Protein AF-A0A3B9U733-F1 (afdb_monomer_lite)

Foldseek 3Di:
DDDDDPDDDPDDPPVVVVVPPPPPDDPPDPDDDDDDDDDDDDDDDDPPPPDPVVVVVVLVVVLCVPQPPDDDPRNLLSVLVSLLVVLVVLLVVLVVCCVPPPDVVSVVVSVVSNVVSVVVNVVSVVCCVVPPD

Secondary structure (DSSP, 8-state):
-PPP------SSSSTTGGGTTS--S-S------------------------HHHHHHHHHHHHHTTTTT--HHHHHHHHHHHHHHHHHHHHHHHHHHHHH--SHHHHHHHHHHHHHHHHHHHHHHHHHHHH--

Sequence (133 aa):
MENSNKHIWFGLGGVVLGILLSLVITQSGLGFMKDGGKQTAQRTETKKQIDPNDHMHSAMQGMMMGLDNLTGAEFDKAFIDQMIIHHDGAIDMAEAALENAERQEIKDLAREIISAQTREIEQMKAWKMEWYK

Structure (mmCIF, N/CA/C/O backbone):
data_AF-A0A3B9U733-F1
#
_entry.id   AF-A0A3B9U733-F1
#
loop_
_atom_site.group_PDB
_atom_site.id
_atom_site.type_symbol
_atom_site.label_atom_id
_atom_site.label_alt_id
_atom_site.label_comp_id
_atom_site.label_asym_id
_atom_site.label_entity_id
_atom_site.label_seq_id
_atom_site.pdbx_PDB_ins_code
_atom_site.Cartn_x
_atom_site.Cartn_y
_atom_site.Cartn_z
_atom_site.occupancy
_atom_site.B_iso_or_equiv
_atom_site.auth_seq_id
_atom_site.auth_comp_id
_atom_site.auth_asym_id
_atom_site.auth_atom_id
_atom_site.pdbx_PDB_model_num
ATOM 1 N N . MET A 1 1 ? -33.338 -26.211 -18.061 1.00 36.59 1 MET A N 1
ATOM 2 C CA . MET A 1 1 ? -31.911 -26.552 -18.226 1.00 36.59 1 MET A CA 1
ATOM 3 C C . MET A 1 1 ? -31.196 -25.247 -18.513 1.00 36.59 1 MET A C 1
ATOM 5 O O . MET A 1 1 ? -31.294 -24.738 -19.619 1.00 36.59 1 MET A O 1
ATOM 9 N N . GLU A 1 2 ? -30.650 -24.632 -17.469 1.00 36.16 2 GLU A N 1
ATOM 10 C CA . GLU A 1 2 ? -30.006 -23.318 -17.517 1.00 36.16 2 GLU A CA 1
ATOM 11 C C . GLU A 1 2 ? -28.539 -23.516 -17.902 1.00 36.16 2 GLU A C 1
ATOM 13 O O . GLU A 1 2 ? -27.818 -24.263 -17.239 1.00 36.16 2 GLU A O 1
ATOM 18 N N . ASN A 1 3 ? -28.131 -22.942 -19.035 1.00 36.75 3 ASN A N 1
ATOM 19 C CA . ASN A 1 3 ? -26.800 -23.150 -19.586 1.00 36.75 3 ASN A CA 1
ATOM 20 C C . ASN A 1 3 ? -25.855 -22.053 -19.088 1.00 36.75 3 ASN A C 1
ATOM 22 O O . ASN A 1 3 ? -26.105 -20.862 -19.267 1.00 36.75 3 ASN A O 1
ATOM 26 N N . SER A 1 4 ? -24.776 -22.494 -18.447 1.00 55.69 4 SER A N 1
ATOM 27 C CA . SER A 1 4 ? -23.708 -21.664 -17.906 1.00 55.69 4 SER A CA 1
ATOM 28 C C . SER A 1 4 ? -22.905 -21.014 -19.025 1.00 55.69 4 SER A C 1
ATOM 30 O O . SER A 1 4 ? -22.207 -21.707 -19.751 1.00 55.69 4 SER A O 1
ATOM 32 N N . ASN A 1 5 ? -22.909 -19.684 -19.073 1.00 44.84 5 ASN A N 1
ATOM 33 C CA . ASN A 1 5 ? -21.850 -18.902 -19.706 1.00 44.84 5 ASN A CA 1
ATOM 34 C C . ASN A 1 5 ? -21.261 -17.956 -18.659 1.00 44.84 5 ASN A C 1
ATOM 36 O O . ASN A 1 5 ? -21.569 -16.770 -18.588 1.00 44.84 5 ASN A O 1
ATOM 40 N N . LYS A 1 6 ? -20.423 -18.539 -17.800 1.00 58.34 6 LYS A N 1
ATOM 41 C CA . LYS A 1 6 ? -19.560 -17.829 -16.861 1.00 58.34 6 LYS A CA 1
ATOM 42 C C . LYS A 1 6 ? -18.272 -17.459 -17.579 1.00 58.34 6 LYS A C 1
ATOM 44 O O . LYS A 1 6 ? -17.304 -18.189 -17.438 1.00 58.34 6 LYS A O 1
ATOM 49 N N . HIS A 1 7 ? -18.235 -16.362 -18.328 1.00 43.59 7 HIS A N 1
ATOM 50 C CA . HIS A 1 7 ? -16.958 -15.852 -18.821 1.00 43.59 7 HIS A CA 1
ATOM 51 C C . HIS A 1 7 ? -16.927 -14.321 -18.920 1.00 43.59 7 HIS A C 1
ATOM 53 O O . HIS A 1 7 ? -17.585 -13.717 -19.755 1.00 43.59 7 HIS A O 1
ATOM 59 N N . ILE A 1 8 ? -16.049 -13.767 -18.075 1.00 46.16 8 ILE A N 1
ATOM 60 C CA . ILE A 1 8 ? -15.097 -12.703 -18.408 1.00 46.16 8 ILE A CA 1
ATOM 61 C C . ILE A 1 8 ? -15.690 -11.294 -18.522 1.00 46.16 8 ILE A C 1
ATOM 63 O O . ILE A 1 8 ? -15.988 -10.809 -19.604 1.00 46.16 8 ILE A O 1
ATOM 67 N N . TRP A 1 9 ? -15.699 -10.597 -17.383 1.00 36.81 9 TRP A N 1
ATOM 68 C CA . TRP A 1 9 ? -15.394 -9.163 -17.318 1.00 36.81 9 TRP A CA 1
ATOM 69 C C . TRP A 1 9 ? -14.368 -8.926 -16.197 1.00 36.81 9 TRP A C 1
ATOM 71 O O . TRP A 1 9 ? -14.647 -8.310 -15.174 1.00 36.81 9 TRP A O 1
ATOM 81 N N . PHE A 1 10 ? -13.167 -9.485 -16.379 1.00 50.69 10 PHE A N 1
ATOM 82 C CA . PHE A 1 10 ? -11.954 -8.993 -15.724 1.00 50.69 10 PHE A CA 1
ATOM 83 C C . PHE A 1 10 ? -11.430 -7.840 -16.578 1.00 50.69 10 PHE A C 1
ATOM 85 O O . PHE A 1 10 ? -10.920 -8.066 -17.671 1.00 50.69 10 PHE A O 1
ATOM 92 N N . GLY A 1 11 ? -11.591 -6.608 -16.112 1.00 38.09 11 GLY A N 1
ATOM 93 C CA . GLY A 1 11 ? -11.035 -5.444 -16.792 1.00 38.09 11 GLY A CA 1
ATOM 94 C C . GLY A 1 11 ? -11.784 -4.174 -16.427 1.00 38.09 11 GLY A C 1
ATOM 95 O O . GLY A 1 11 ? -12.958 -4.030 -16.748 1.00 38.09 11 GLY A O 1
ATOM 96 N N . LEU A 1 12 ? -11.084 -3.253 -15.767 1.00 42.16 12 LEU A N 1
ATOM 97 C CA . LEU A 1 12 ? -11.438 -1.837 -15.582 1.00 42.16 12 LEU A CA 1
ATOM 98 C C . LEU A 1 12 ? -12.554 -1.473 -14.585 1.00 42.16 12 LEU A C 1
ATOM 100 O O . LEU A 1 12 ? -12.531 -0.357 -14.079 1.00 42.16 12 LEU A O 1
ATOM 104 N N . GLY A 1 13 ? -13.462 -2.378 -14.208 1.00 33.94 13 GLY A N 1
ATOM 105 C CA . GLY A 1 13 ? -14.542 -2.052 -13.255 1.00 33.94 13 GLY A CA 1
ATOM 106 C C . GLY A 1 13 ? -14.103 -1.810 -11.798 1.00 33.94 13 GLY A C 1
ATOM 107 O O . GLY A 1 13 ? -14.780 -1.093 -11.069 1.00 33.94 13 GLY A O 1
ATOM 108 N N . GLY A 1 14 ? -12.970 -2.379 -11.369 1.00 37.72 14 GLY A N 1
ATOM 109 C CA . GLY A 1 14 ? -12.474 -2.263 -9.986 1.00 37.72 14 GLY A CA 1
ATOM 110 C C . GLY A 1 14 ? -11.585 -1.044 -9.716 1.00 37.72 14 GLY A C 1
ATOM 111 O O . GLY A 1 14 ? -11.489 -0.601 -8.579 1.00 37.72 14 GLY A O 1
ATOM 112 N N . VAL A 1 15 ? -10.984 -0.459 -10.757 1.00 44.78 15 VAL A N 1
ATOM 113 C CA . VAL A 1 15 ? -10.032 0.665 -10.631 1.00 44.78 15 VAL A CA 1
ATOM 114 C C . VAL A 1 15 ? -10.744 1.986 -10.295 1.00 44.78 15 VAL A C 1
ATOM 116 O O . VAL A 1 15 ? -10.132 2.919 -9.788 1.00 44.78 15 VAL A O 1
ATOM 119 N N . VAL A 1 16 ? -12.062 2.071 -10.503 1.00 42.81 16 VAL A N 1
ATOM 120 C CA . VAL A 1 16 ? -12.833 3.303 -10.253 1.00 42.81 16 VAL A CA 1
ATOM 121 C C . VAL A 1 16 ? -13.401 3.377 -8.828 1.00 42.81 16 VAL A C 1
ATOM 123 O O . VAL A 1 16 ? -13.749 4.467 -8.382 1.00 42.81 16 VAL A O 1
ATOM 126 N N . LEU A 1 17 ? -13.423 2.282 -8.053 1.00 40.69 17 LEU A N 1
ATOM 127 C CA . LEU A 1 17 ? -13.854 2.366 -6.647 1.00 40.69 17 LEU A CA 1
ATOM 128 C C . LEU A 1 17 ? -12.774 2.961 -5.720 1.00 40.69 17 LEU A C 1
ATOM 130 O O . LEU A 1 17 ? -13.109 3.484 -4.663 1.00 40.69 17 LEU A O 1
ATOM 134 N N . GLY A 1 18 ? -11.502 2.952 -6.139 1.00 39.47 18 GLY A N 1
ATOM 135 C CA . GLY A 1 18 ? -10.374 3.550 -5.407 1.00 39.47 18 GLY A CA 1
ATOM 136 C C . GLY A 1 18 ? -10.170 5.057 -5.628 1.00 39.47 18 GLY A C 1
ATOM 137 O O . GLY A 1 18 ? -9.338 5.662 -4.961 1.00 39.47 18 GLY A O 1
ATOM 138 N N . ILE A 1 19 ? -10.929 5.693 -6.531 1.00 42.97 19 ILE A N 1
ATOM 139 C CA . ILE A 1 19 ? -10.840 7.145 -6.810 1.00 42.97 19 ILE A CA 1
ATOM 140 C C . ILE A 1 19 ? -11.824 7.964 -5.942 1.00 42.97 19 ILE A C 1
ATOM 142 O O . ILE A 1 19 ? -11.828 9.192 -5.976 1.00 42.97 19 ILE A O 1
ATOM 146 N N . LEU A 1 20 ? -12.641 7.328 -5.096 1.00 38.88 20 LEU A N 1
ATOM 147 C CA . LEU A 1 20 ? -13.660 8.016 -4.288 1.00 38.88 20 LEU A CA 1
ATOM 148 C C . LEU A 1 20 ? -13.257 8.256 -2.823 1.00 38.88 20 LEU A C 1
ATOM 150 O O . LEU A 1 20 ? -14.095 8.163 -1.931 1.00 38.88 20 LEU A O 1
ATOM 154 N N . LEU A 1 21 ? -12.002 8.642 -2.568 1.00 44.38 21 LEU A N 1
ATOM 155 C CA . LEU A 1 21 ? -11.609 9.219 -1.271 1.00 44.38 21 LEU A CA 1
ATOM 156 C C . LEU A 1 21 ? -10.751 10.494 -1.383 1.00 44.38 21 LEU A C 1
ATOM 158 O O . LEU A 1 21 ? -9.971 10.800 -0.488 1.00 44.38 21 LEU A O 1
ATOM 162 N N . SER A 1 22 ? -10.893 11.265 -2.467 1.00 45.91 22 SER A N 1
ATOM 163 C CA . SER A 1 22 ? -10.203 12.561 -2.629 1.00 45.91 22 SER A CA 1
ATOM 164 C C . SER A 1 22 ? -11.106 13.737 -3.033 1.00 45.91 22 SER A C 1
ATOM 166 O O . SER A 1 22 ? -10.603 14.817 -3.329 1.00 45.91 22 SER A O 1
ATOM 168 N N . LEU A 1 23 ? -12.438 13.598 -2.989 1.00 41.28 23 LEU A N 1
ATOM 169 C CA . LEU A 1 23 ? -13.368 14.668 -3.396 1.00 41.28 23 LEU A CA 1
ATOM 170 C C . LEU A 1 23 ? -14.560 14.855 -2.441 1.00 41.28 23 LEU A C 1
ATOM 172 O O . LEU A 1 23 ? -15.720 14.791 -2.837 1.00 41.28 23 LEU A O 1
ATOM 176 N N . VAL A 1 24 ? -14.278 15.155 -1.171 1.00 46.28 24 VAL A N 1
ATOM 177 C CA . VAL A 1 24 ? -15.266 15.751 -0.250 1.00 46.28 24 VAL A CA 1
ATOM 178 C C . VAL A 1 24 ? -14.644 16.957 0.448 1.00 46.28 24 VAL A C 1
ATOM 180 O O . VAL A 1 24 ? -14.414 16.929 1.647 1.00 46.28 24 VAL A O 1
ATOM 183 N N . ILE A 1 25 ? -14.364 18.033 -0.300 1.00 47.66 25 ILE A N 1
ATOM 184 C CA . ILE A 1 25 ? -14.194 19.381 0.270 1.00 47.66 25 ILE A CA 1
ATOM 185 C C . ILE A 1 25 ? -14.866 20.422 -0.653 1.00 47.66 25 ILE A C 1
ATOM 187 O O . ILE A 1 25 ? -14.407 20.721 -1.752 1.00 47.66 25 ILE A O 1
ATOM 191 N N . THR A 1 26 ? -15.961 20.992 -0.132 1.00 39.56 26 THR A N 1
ATOM 192 C CA . THR A 1 26 ? -16.635 22.269 -0.472 1.00 39.56 26 THR A CA 1
ATOM 193 C C . THR A 1 26 ? -17.422 22.428 -1.784 1.00 39.56 26 THR A C 1
ATOM 195 O O . THR A 1 26 ? -17.028 23.148 -2.695 1.00 39.56 26 THR A O 1
ATOM 198 N N . GLN A 1 27 ? -18.685 21.988 -1.764 1.00 42.88 27 GLN A N 1
ATOM 199 C CA . GLN A 1 27 ? -19.784 22.892 -2.135 1.00 42.88 27 GLN A CA 1
ATOM 200 C C . GLN A 1 27 ? -20.245 23.624 -0.869 1.00 42.88 27 GLN A C 1
ATOM 202 O O . GLN A 1 27 ? -20.948 23.041 -0.051 1.00 42.88 27 GLN A O 1
ATOM 207 N N . SER A 1 28 ? -19.803 24.873 -0.691 1.00 45.94 28 SER A N 1
ATOM 208 C CA . SER A 1 28 ? -20.441 25.949 0.097 1.00 45.94 28 SER A CA 1
ATOM 209 C C . SER A 1 28 ? -19.493 27.148 0.119 1.00 45.94 28 SER A C 1
ATOM 211 O O . SER A 1 28 ? -18.649 27.257 1.003 1.00 45.94 28 SER A O 1
ATOM 213 N N . GLY A 1 29 ? -19.578 28.032 -0.877 1.00 39.69 29 GLY A N 1
ATOM 214 C CA . GLY A 1 29 ? -18.698 29.202 -0.900 1.00 39.69 29 GLY A CA 1
ATOM 215 C C . GLY A 1 29 ? -18.769 30.067 -2.149 1.00 39.69 29 GLY A C 1
ATOM 216 O O . GLY A 1 29 ? -17.730 30.511 -2.619 1.00 39.69 29 GLY A O 1
ATOM 217 N N . LEU A 1 30 ? -19.960 30.321 -2.703 1.00 39.31 30 LEU A N 1
ATOM 218 C CA . LEU A 1 30 ? -20.132 31.421 -3.656 1.00 39.31 30 LEU A CA 1
ATOM 219 C C . LEU A 1 30 ? -20.840 32.576 -2.939 1.00 39.31 30 LEU A C 1
ATOM 221 O O . LEU A 1 30 ? -22.063 32.682 -2.945 1.00 39.31 30 LEU A O 1
ATOM 225 N N . GLY A 1 31 ? -20.044 33.401 -2.259 1.00 37.34 31 GLY A N 1
ATOM 226 C CA . GLY A 1 31 ? -20.480 34.605 -1.558 1.00 37.34 31 GLY A CA 1
ATOM 227 C C . GLY A 1 31 ? -19.634 35.811 -1.970 1.00 37.34 31 GLY A C 1
ATOM 228 O O . GLY A 1 31 ? -18.481 35.913 -1.582 1.00 37.34 31 GLY A O 1
ATOM 229 N N . PHE A 1 32 ? -20.239 36.672 -2.791 1.00 36.72 32 PHE A N 1
ATOM 230 C CA . PHE A 1 32 ? -20.052 38.119 -2.973 1.00 36.72 32 PHE A CA 1
ATOM 231 C C . PHE A 1 32 ? -18.676 38.788 -2.736 1.00 36.72 32 PHE A C 1
ATOM 233 O O . PHE A 1 32 ? -18.175 38.900 -1.622 1.00 36.72 32 PHE A O 1
ATOM 240 N N . MET A 1 33 ? -18.172 39.416 -3.808 1.00 41.81 33 MET A N 1
ATOM 241 C CA . MET A 1 33 ? -17.211 40.528 -3.784 1.00 41.81 33 MET A CA 1
ATOM 242 C C . MET A 1 33 ? -17.768 41.718 -2.980 1.00 41.81 33 MET A C 1
ATOM 244 O O . MET A 1 33 ? -18.920 42.076 -3.226 1.00 41.81 33 MET A O 1
ATOM 248 N N . LYS A 1 34 ? -16.946 42.385 -2.141 1.00 33.41 34 LYS A N 1
ATOM 249 C CA . LYS A 1 34 ? -16.818 43.865 -2.057 1.00 33.41 34 LYS A CA 1
ATOM 250 C C . LYS A 1 34 ? -15.821 44.356 -0.976 1.00 33.41 34 LYS A C 1
ATOM 252 O O . LYS A 1 34 ? -15.964 44.046 0.197 1.00 33.41 34 LYS A O 1
ATOM 257 N N . ASP A 1 35 ? -14.914 45.216 -1.451 1.00 38.41 35 ASP A N 1
ATOM 258 C CA . ASP A 1 35 ? -14.143 46.315 -0.826 1.00 38.41 35 ASP A CA 1
ATOM 259 C C . ASP A 1 35 ? -12.961 46.104 0.147 1.00 38.41 35 ASP A C 1
ATOM 261 O O . ASP A 1 35 ? -13.098 45.687 1.290 1.00 38.41 35 AS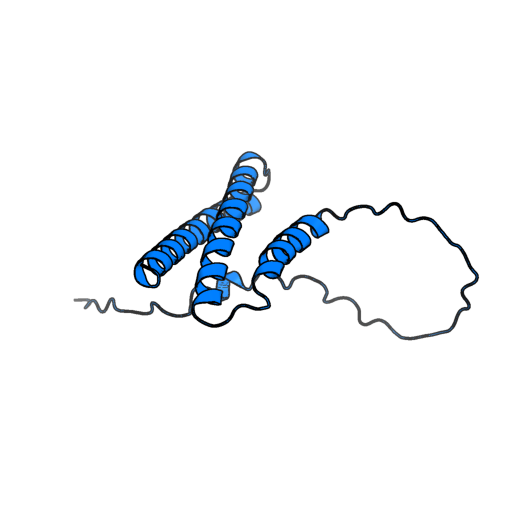P A O 1
ATOM 265 N N . GLY A 1 36 ? -11.791 46.567 -0.321 1.00 40.94 36 GLY A N 1
ATOM 266 C CA . GLY A 1 36 ? -11.089 47.759 0.182 1.00 40.94 36 GLY A CA 1
ATOM 267 C C . GLY A 1 36 ? -10.914 47.967 1.691 1.00 40.94 36 GLY A C 1
ATOM 268 O O . GLY A 1 36 ? -11.739 48.607 2.334 1.00 40.94 36 GLY A O 1
ATOM 269 N N . GLY A 1 37 ? -9.741 47.608 2.223 1.00 31.42 37 GLY A N 1
ATOM 270 C CA . GLY A 1 37 ? -9.313 48.005 3.568 1.00 31.42 37 GLY A CA 1
ATOM 271 C C . GLY A 1 37 ? -7.813 47.804 3.790 1.00 31.42 37 GLY A C 1
ATOM 272 O O . GLY A 1 37 ? -7.295 46.705 3.635 1.00 31.42 37 GLY A O 1
ATOM 273 N N . LYS A 1 38 ? -7.109 48.888 4.123 1.00 38.19 38 LYS A N 1
ATOM 274 C CA . LYS A 1 38 ? -5.652 48.983 4.325 1.00 38.19 38 LYS A CA 1
ATOM 275 C C . LYS A 1 38 ? -5.179 48.060 5.460 1.00 38.19 38 LYS A C 1
ATOM 277 O O . LYS A 1 38 ? -5.757 48.109 6.540 1.00 38.19 38 LYS A O 1
ATOM 282 N N . GLN A 1 39 ? -4.095 47.306 5.258 1.00 33.41 39 GLN A N 1
ATOM 283 C CA . GLN A 1 39 ? -3.443 46.543 6.331 1.00 33.41 39 GLN A CA 1
ATOM 284 C C . GLN A 1 39 ? -2.134 47.210 6.761 1.00 33.41 39 GLN A C 1
ATOM 286 O O . GLN A 1 39 ? -1.135 47.224 6.044 1.00 33.41 39 GLN A O 1
ATOM 291 N N . THR A 1 40 ? -2.180 47.792 7.955 1.00 33.62 40 THR A N 1
ATOM 292 C CA . THR A 1 40 ? -1.030 48.147 8.784 1.00 33.62 40 THR A CA 1
ATOM 293 C C . THR A 1 40 ? -0.470 46.901 9.472 1.00 33.62 40 THR A C 1
ATOM 295 O O . THR A 1 40 ? -1.204 45.974 9.798 1.00 33.62 40 THR A O 1
ATOM 298 N N . ALA A 1 41 ? 0.844 46.912 9.680 1.00 42.88 41 ALA A N 1
ATOM 299 C CA . ALA A 1 41 ? 1.680 45.815 10.149 1.00 42.88 41 ALA A CA 1
ATOM 300 C C . ALA A 1 41 ? 1.245 45.141 11.463 1.00 42.88 41 ALA A C 1
ATOM 302 O O . ALA A 1 41 ? 0.984 45.814 12.458 1.00 42.88 41 ALA A O 1
ATOM 303 N N . GLN A 1 42 ? 1.378 43.811 11.508 1.00 32.03 42 GLN A N 1
ATOM 304 C CA . GLN A 1 42 ? 1.798 43.105 12.718 1.00 32.03 42 GLN A CA 1
ATOM 305 C C . GLN A 1 42 ? 2.505 41.792 12.350 1.00 32.03 42 GLN A C 1
ATOM 307 O O . GLN A 1 42 ? 1.898 40.832 11.889 1.00 32.03 42 GLN A O 1
ATOM 312 N N . ARG A 1 43 ? 3.829 41.775 12.538 1.00 41.12 43 ARG A N 1
ATOM 313 C CA . ARG A 1 43 ? 4.674 40.579 12.481 1.00 41.12 43 ARG A CA 1
ATOM 314 C C . ARG A 1 43 ? 4.398 39.761 13.742 1.00 41.12 43 ARG A C 1
ATOM 316 O O . ARG A 1 43 ? 4.820 40.161 14.822 1.00 41.12 43 ARG A O 1
ATOM 323 N N . THR A 1 44 ? 3.687 38.649 13.609 1.00 33.84 44 THR A N 1
ATOM 324 C CA . THR A 1 44 ? 3.555 37.630 14.658 1.00 33.84 44 THR A CA 1
ATOM 325 C C . T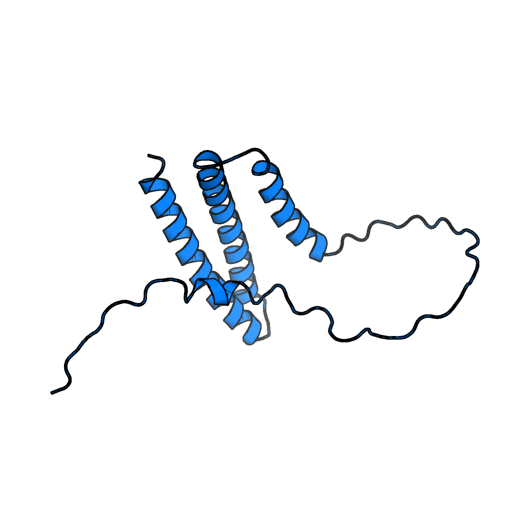HR A 1 44 ? 4.289 36.375 14.208 1.00 33.84 44 THR A C 1
ATOM 327 O O . THR A 1 44 ? 4.021 35.827 13.142 1.00 33.84 44 THR A O 1
ATOM 330 N N . GLU A 1 45 ? 5.263 35.952 15.010 1.00 47.66 45 GLU A N 1
ATOM 331 C CA . GLU A 1 45 ? 5.991 34.697 14.849 1.00 47.66 45 GLU A CA 1
ATOM 332 C C . GLU A 1 45 ? 5.013 33.525 14.986 1.00 47.66 45 GLU A C 1
ATOM 334 O O . GLU A 1 45 ? 4.507 33.236 16.070 1.00 47.66 45 GLU A O 1
ATOM 339 N N . THR A 1 46 ? 4.707 32.857 13.876 1.00 37.25 46 THR A N 1
ATOM 340 C CA . THR A 1 46 ? 3.857 31.666 13.885 1.00 37.25 46 THR A CA 1
ATOM 341 C C . THR A 1 46 ? 4.733 30.449 14.157 1.00 37.25 46 THR A C 1
ATOM 343 O O . THR A 1 46 ? 5.457 29.966 13.288 1.00 37.25 46 THR A O 1
ATOM 346 N N . LYS A 1 47 ? 4.665 29.945 15.393 1.00 44.34 47 LYS A N 1
ATOM 347 C CA . LYS A 1 47 ? 5.019 28.565 15.738 1.00 44.34 47 LYS A CA 1
ATOM 348 C C . LYS A 1 47 ? 4.295 27.662 14.735 1.00 44.34 47 LYS A C 1
ATOM 350 O O . LYS A 1 47 ? 3.068 27.621 14.757 1.00 44.34 47 LYS A O 1
ATOM 355 N N . LYS A 1 48 ? 5.041 27.009 13.834 1.00 47.16 48 LYS A N 1
ATOM 356 C CA . LYS A 1 48 ? 4.512 26.078 12.827 1.00 47.16 48 LYS A CA 1
ATOM 357 C C . LYS A 1 48 ? 3.809 24.937 13.562 1.00 47.16 48 LYS A C 1
ATOM 359 O O . LYS A 1 48 ? 4.439 23.983 14.011 1.00 47.16 48 LYS A O 1
ATOM 364 N N . GLN A 1 49 ? 2.512 25.106 13.773 1.00 42.44 49 GLN A N 1
ATOM 365 C CA . GLN A 1 49 ? 1.605 24.063 14.201 1.00 42.44 49 GLN A CA 1
ATOM 366 C C . GLN A 1 49 ? 1.579 23.067 13.045 1.00 42.44 49 GLN A C 1
ATOM 368 O O . GLN A 1 49 ? 1.045 23.374 11.986 1.00 42.44 49 GLN A O 1
ATOM 373 N N . ILE A 1 50 ? 2.290 21.951 13.208 1.00 52.34 50 ILE A N 1
ATOM 374 C CA . ILE A 1 50 ? 2.305 20.866 12.227 1.00 52.34 50 ILE A CA 1
ATOM 375 C C . ILE A 1 50 ? 0.878 20.325 12.194 1.00 52.34 50 ILE A C 1
ATOM 377 O O . ILE A 1 50 ? 0.389 19.806 13.199 1.00 52.34 50 ILE A O 1
ATOM 381 N N . ASP A 1 51 ? 0.198 20.542 11.074 1.00 56.38 51 ASP A N 1
ATOM 382 C CA . ASP A 1 51 ? -1.121 19.984 10.820 1.00 56.38 51 ASP A CA 1
ATOM 383 C C . ASP A 1 51 ? -0.973 18.452 10.765 1.00 56.38 51 ASP A C 1
ATOM 385 O O . ASP A 1 51 ? 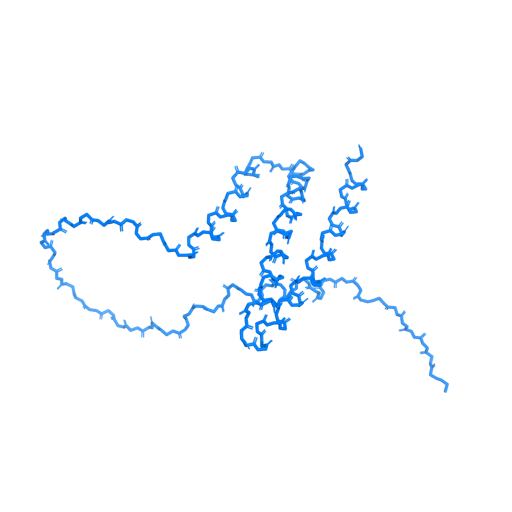-0.089 17.956 10.068 1.00 56.38 51 ASP A O 1
ATOM 389 N N . PRO A 1 52 ? -1.779 17.659 11.486 1.00 51.03 52 PRO A N 1
ATOM 390 C CA . PRO A 1 52 ? -1.750 16.201 11.366 1.00 51.03 52 PRO A CA 1
ATOM 391 C C . PRO A 1 52 ? -1.939 15.699 9.920 1.00 51.03 52 PRO A C 1
ATOM 393 O O . PRO A 1 52 ? -1.440 14.630 9.574 1.00 51.03 52 PRO A O 1
ATOM 396 N N . ASN A 1 53 ? -2.589 16.486 9.056 1.00 52.41 53 ASN A N 1
ATOM 397 C CA . ASN A 1 53 ? -2.752 16.200 7.630 1.00 52.41 53 ASN A CA 1
ATOM 398 C C . ASN A 1 53 ? -1.499 16.530 6.790 1.00 52.41 53 ASN A C 1
ATOM 400 O O . ASN A 1 53 ? -1.354 15.986 5.694 1.00 52.41 53 ASN A O 1
ATOM 404 N N . ASP A 1 54 ? -0.547 17.327 7.304 1.00 53.34 54 ASP A N 1
ATOM 405 C CA . ASP A 1 54 ? 0.764 17.523 6.655 1.00 53.34 54 ASP A CA 1
ATOM 406 C C . ASP A 1 54 ? 1.565 16.215 6.625 1.00 53.34 54 ASP A C 1
ATOM 408 O O . ASP A 1 54 ? 2.419 16.042 5.757 1.00 53.34 54 ASP A O 1
ATOM 412 N N . HIS A 1 55 ? 1.313 15.282 7.551 1.00 53.47 55 HIS A N 1
ATOM 413 C CA . HIS A 1 55 ? 2.098 14.054 7.665 1.00 53.47 55 HIS A CA 1
ATOM 414 C C . HIS A 1 55 ? 1.799 13.042 6.550 1.00 53.47 55 HIS A C 1
ATOM 416 O O . HIS A 1 55 ? 2.743 12.478 5.998 1.00 53.47 55 HIS A O 1
ATOM 422 N N . MET A 1 56 ? 0.530 12.844 6.161 1.00 55.50 56 MET A N 1
ATOM 423 C CA . MET A 1 56 ? 0.206 11.974 5.017 1.00 55.50 56 MET A CA 1
ATOM 424 C C . MET A 1 56 ? 0.566 12.629 3.682 1.00 55.50 56 MET A C 1
ATOM 426 O O . MET A 1 56 ? 1.137 11.961 2.821 1.00 55.50 56 MET A O 1
ATOM 430 N N . HIS A 1 57 ? 0.329 13.938 3.525 1.00 51.91 57 HIS A N 1
ATOM 431 C CA . HIS A 1 57 ? 0.792 14.654 2.336 1.00 51.91 57 HIS A CA 1
ATOM 432 C C . HIS A 1 57 ? 2.318 14.627 2.210 1.00 51.91 57 HIS A C 1
ATOM 434 O O . HIS A 1 57 ? 2.816 14.359 1.122 1.00 51.91 57 HIS A O 1
ATOM 440 N N . SER A 1 58 ? 3.066 14.787 3.306 1.00 55.78 58 SER A N 1
ATOM 441 C CA . SER A 1 58 ? 4.532 14.671 3.291 1.00 55.78 58 SER A CA 1
ATOM 442 C C . SER A 1 58 ? 5.016 13.246 3.020 1.00 55.78 58 SER A C 1
ATOM 444 O O . SER A 1 58 ? 6.042 13.080 2.368 1.00 55.78 58 SER A O 1
ATOM 446 N N . ALA A 1 59 ? 4.305 12.214 3.486 1.00 59.59 59 ALA A N 1
ATOM 447 C CA . ALA A 1 59 ? 4.666 10.821 3.220 1.00 59.59 59 ALA A CA 1
ATOM 448 C C . ALA A 1 59 ? 4.451 10.445 1.744 1.00 59.59 59 ALA A C 1
ATOM 450 O O . ALA A 1 59 ? 5.348 9.881 1.117 1.00 59.59 59 ALA A O 1
ATOM 451 N N . MET A 1 60 ? 3.310 10.830 1.161 1.00 59.69 60 MET A N 1
ATOM 452 C CA . MET A 1 60 ? 3.053 10.643 -0.272 1.00 59.69 60 MET A CA 1
ATOM 453 C C . MET A 1 60 ? 4.008 11.487 -1.130 1.00 59.69 60 MET A C 1
ATOM 455 O O . MET A 1 60 ? 4.557 10.997 -2.117 1.00 59.69 60 MET A O 1
ATOM 459 N N . GLN A 1 61 ? 4.271 12.734 -0.729 1.00 56.25 61 GLN A N 1
ATOM 460 C CA . GLN A 1 61 ? 5.211 13.620 -1.419 1.00 56.25 61 GLN A CA 1
ATOM 461 C C . GLN A 1 61 ? 6.659 13.119 -1.311 1.00 56.25 61 GLN A C 1
ATOM 463 O O . GLN A 1 61 ? 7.418 13.235 -2.268 1.00 56.25 61 GLN A O 1
ATOM 468 N N . GLY A 1 62 ? 7.032 12.498 -0.189 1.00 59.91 62 GLY A N 1
ATOM 469 C CA . GLY A 1 62 ? 8.340 11.876 0.009 1.00 59.91 62 GLY A CA 1
ATOM 470 C C . GLY A 1 62 ? 8.579 10.656 -0.883 1.00 59.91 62 GLY A C 1
ATOM 471 O O . GLY A 1 62 ? 9.698 10.479 -1.359 1.00 59.91 62 GLY A O 1
ATOM 472 N N . MET A 1 63 ? 7.547 9.852 -1.167 1.00 59.97 63 MET A N 1
ATOM 473 C CA . MET A 1 63 ? 7.662 8.757 -2.140 1.00 59.97 63 MET A CA 1
ATOM 474 C C . MET A 1 63 ? 7.881 9.294 -3.558 1.00 59.97 63 MET A C 1
ATOM 476 O O . MET A 1 63 ? 8.805 8.866 -4.250 1.00 59.97 63 MET A O 1
ATOM 480 N N . MET A 1 64 ? 7.120 10.315 -3.964 1.00 63.06 64 MET A N 1
ATOM 481 C CA . MET A 1 64 ? 7.219 10.857 -5.325 1.00 63.06 64 MET A CA 1
ATOM 482 C C . MET A 1 64 ? 8.554 11.547 -5.641 1.00 63.06 64 MET A C 1
ATOM 484 O O . MET A 1 64 ? 8.975 11.526 -6.794 1.00 63.06 64 MET A O 1
ATOM 488 N N . MET A 1 65 ? 9.288 12.037 -4.634 1.00 62.91 65 MET A N 1
ATOM 489 C CA . MET A 1 65 ? 10.591 12.710 -4.808 1.00 62.91 65 MET A CA 1
ATOM 490 C C . MET A 1 65 ? 11.684 11.840 -5.468 1.00 62.91 65 MET A C 1
ATOM 492 O O . MET A 1 65 ? 12.733 12.356 -5.847 1.00 62.91 65 MET A O 1
ATOM 496 N N . GLY A 1 66 ? 11.468 10.526 -5.609 1.00 72.25 66 GLY A N 1
ATOM 497 C CA . GLY A 1 66 ? 12.389 9.606 -6.288 1.00 72.25 66 GLY A CA 1
ATOM 498 C C . GLY A 1 66 ? 12.005 9.224 -7.722 1.00 72.25 66 GLY A C 1
ATOM 499 O O . GLY A 1 66 ? 12.766 8.503 -8.365 1.00 72.25 66 GLY A O 1
ATOM 500 N N . LEU A 1 67 ? 10.844 9.662 -8.219 1.00 85.12 67 LEU A N 1
ATOM 501 C CA . LEU A 1 67 ? 10.283 9.197 -9.494 1.00 85.12 67 LEU A CA 1
ATOM 502 C C . LEU A 1 67 ? 10.396 10.226 -10.629 1.00 85.12 67 LEU A C 1
ATOM 504 O O . LEU A 1 67 ? 10.366 9.839 -11.793 1.00 85.12 67 LEU A O 1
ATOM 508 N N . ASP A 1 68 ? 10.581 11.509 -10.305 1.00 83.88 68 ASP A N 1
ATOM 509 C CA . ASP A 1 68 ? 10.456 12.647 -11.236 1.00 83.88 68 ASP A CA 1
ATOM 510 C C . ASP A 1 68 ? 11.382 12.600 -12.467 1.00 83.88 68 ASP A C 1
ATOM 512 O O . ASP A 1 68 ? 11.085 13.213 -13.491 1.00 83.88 68 ASP A O 1
ATOM 516 N N . ASN A 1 69 ? 12.500 11.874 -12.382 1.00 88.38 69 ASN A N 1
ATOM 517 C CA . ASN A 1 69 ? 13.477 11.744 -13.470 1.00 88.38 69 ASN A CA 1
ATOM 518 C C . ASN A 1 69 ? 13.503 10.347 -14.110 1.00 88.38 69 ASN A C 1
ATOM 520 O O . ASN A 1 69 ? 14.317 10.103 -15.001 1.00 88.38 69 ASN A O 1
ATOM 524 N N . LEU A 1 70 ? 12.661 9.421 -13.650 1.00 92.75 70 LEU A N 1
ATOM 525 C CA . LEU A 1 70 ? 12.592 8.065 -14.186 1.00 92.75 70 LEU A CA 1
ATOM 526 C C . LEU A 1 70 ? 11.534 7.991 -15.285 1.00 92.75 70 LEU A C 1
ATOM 528 O O . LEU A 1 70 ? 10.499 8.650 -15.224 1.00 92.75 70 LEU A O 1
ATOM 532 N N . THR A 1 71 ? 11.771 7.149 -16.290 1.00 92.88 71 THR A N 1
ATOM 533 C CA . THR A 1 71 ? 10.788 6.881 -17.349 1.00 92.88 71 THR A CA 1
ATOM 534 C C . THR A 1 71 ? 10.778 5.401 -17.724 1.00 92.88 71 THR A C 1
ATOM 536 O O . THR A 1 71 ? 11.728 4.668 -17.442 1.00 92.88 71 THR A O 1
ATOM 539 N N . GLY A 1 72 ? 9.693 4.950 -18.359 1.00 95.25 72 GLY A N 1
ATOM 540 C CA . GLY A 1 72 ? 9.559 3.580 -18.857 1.00 95.25 72 GLY A CA 1
ATOM 541 C C . GLY A 1 72 ? 9.787 2.520 -17.775 1.00 95.25 72 GLY A C 1
ATOM 542 O O . GLY A 1 72 ? 9.332 2.661 -16.645 1.00 95.25 72 GLY A O 1
ATOM 543 N N . ALA A 1 73 ? 10.535 1.470 -18.119 1.00 95.44 73 ALA A N 1
ATOM 544 C CA . ALA A 1 73 ? 10.752 0.316 -17.247 1.00 95.44 73 ALA A CA 1
ATOM 545 C C . ALA A 1 73 ? 11.388 0.665 -15.886 1.00 95.44 73 ALA A C 1
ATOM 547 O O . ALA A 1 73 ? 11.086 0.013 -14.887 1.00 95.44 73 ALA A O 1
ATOM 548 N N . GLU A 1 74 ? 12.255 1.682 -15.832 1.00 94.12 74 GLU A N 1
ATOM 549 C CA . GLU A 1 74 ? 12.884 2.127 -14.582 1.00 94.12 74 GLU A CA 1
ATOM 550 C C . GLU A 1 74 ? 11.874 2.819 -13.664 1.00 94.12 74 GLU A C 1
ATOM 552 O O . GLU A 1 74 ? 11.879 2.582 -12.455 1.00 94.12 74 GLU A O 1
ATOM 557 N N . PHE A 1 75 ? 10.976 3.623 -14.245 1.00 95.50 75 PHE A N 1
ATOM 558 C CA . PHE A 1 75 ? 9.873 4.240 -13.514 1.00 95.50 75 PHE A CA 1
ATOM 559 C C . PHE A 1 75 ? 8.923 3.177 -12.969 1.00 95.50 75 PHE A C 1
ATOM 561 O O . PHE A 1 75 ? 8.656 3.169 -11.773 1.00 95.50 75 PHE A O 1
ATOM 568 N N . ASP A 1 76 ? 8.466 2.251 -13.814 1.00 96.19 76 ASP A N 1
ATOM 569 C CA . ASP A 1 76 ? 7.506 1.212 -13.425 1.00 96.19 76 ASP A CA 1
ATOM 570 C C . ASP A 1 76 ? 8.043 0.355 -12.270 1.00 96.19 76 ASP A C 1
ATOM 572 O O . ASP A 1 76 ? 7.343 0.104 -11.286 1.00 96.19 76 ASP A O 1
ATOM 576 N N . LYS A 1 77 ? 9.324 -0.036 -12.338 1.00 95.94 77 LYS A N 1
ATOM 577 C CA . LYS A 1 77 ? 9.973 -0.788 -11.263 1.00 95.94 77 LYS A CA 1
ATOM 578 C C . LYS A 1 77 ? 10.036 0.023 -9.965 1.00 95.94 77 LYS A C 1
ATOM 580 O O . LYS A 1 77 ? 9.722 -0.513 -8.903 1.00 95.94 77 LYS A O 1
ATOM 585 N N . ALA A 1 78 ? 10.454 1.287 -10.034 1.00 94.12 78 ALA A N 1
ATOM 586 C CA . ALA A 1 78 ? 10.545 2.149 -8.858 1.00 94.12 78 ALA A CA 1
ATOM 587 C C . ALA A 1 78 ? 9.162 2.432 -8.248 1.00 94.12 78 ALA A C 1
ATOM 589 O O . ALA A 1 78 ? 9.010 2.398 -7.028 1.00 94.12 78 ALA A O 1
ATOM 590 N N . PHE A 1 79 ? 8.149 2.636 -9.090 1.00 95.25 79 PHE A N 1
ATOM 591 C CA . PHE A 1 79 ? 6.764 2.819 -8.679 1.00 95.25 79 PHE A CA 1
ATOM 592 C C . PHE A 1 79 ? 6.236 1.585 -7.942 1.00 95.25 79 PHE A C 1
ATOM 594 O O . PHE A 1 79 ? 5.709 1.718 -6.840 1.00 95.25 79 PHE A O 1
ATOM 601 N N . ILE A 1 80 ? 6.436 0.383 -8.495 1.00 96.56 80 ILE A N 1
ATOM 602 C CA . ILE A 1 80 ? 6.059 -0.877 -7.838 1.00 96.56 80 ILE A CA 1
ATOM 603 C C . ILE A 1 80 ? 6.758 -1.020 -6.480 1.00 96.56 80 ILE A C 1
ATOM 605 O O . ILE A 1 80 ? 6.109 -1.337 -5.483 1.00 96.56 80 ILE A O 1
ATOM 609 N N . ASP A 1 81 ? 8.069 -0.766 -6.426 1.00 95.31 81 ASP A N 1
ATOM 610 C CA . ASP A 1 81 ? 8.854 -0.885 -5.194 1.00 95.31 81 ASP A CA 1
ATOM 611 C C . ASP A 1 81 ? 8.319 0.040 -4.090 1.00 95.31 81 ASP A C 1
ATOM 613 O O . ASP A 1 81 ? 8.182 -0.381 -2.940 1.00 95.31 81 ASP A O 1
ATOM 617 N N . GLN A 1 82 ? 7.963 1.278 -4.437 1.00 94.12 82 GLN A N 1
ATOM 618 C CA . GLN A 1 82 ? 7.409 2.234 -3.482 1.00 94.12 82 GLN A CA 1
ATOM 619 C C . GLN A 1 82 ? 5.953 1.947 -3.111 1.00 94.12 82 GLN A C 1
ATOM 621 O O . GLN A 1 82 ? 5.593 2.078 -1.942 1.00 94.12 82 GLN A O 1
ATOM 626 N N . MET A 1 83 ? 5.110 1.544 -4.064 1.00 96.56 83 MET A N 1
ATOM 627 C CA . MET A 1 83 ? 3.696 1.280 -3.791 1.00 96.56 83 MET A CA 1
ATOM 628 C C . MET A 1 83 ? 3.485 0.058 -2.910 1.00 96.56 83 MET A C 1
ATOM 630 O O . MET A 1 83 ? 2.574 0.084 -2.087 1.00 96.56 83 MET A O 1
ATOM 634 N N . ILE A 1 84 ? 4.351 -0.956 -2.993 1.00 96.69 84 ILE A N 1
ATOM 635 C CA . ILE A 1 84 ? 4.338 -2.065 -2.029 1.00 96.69 84 ILE A CA 1
ATOM 636 C C . ILE A 1 84 ? 4.529 -1.526 -0.602 1.00 96.69 84 ILE A C 1
ATOM 638 O O . ILE A 1 84 ? 3.707 -1.806 0.263 1.00 96.69 84 ILE A O 1
ATOM 642 N N . ILE A 1 85 ? 5.546 -0.686 -0.376 1.00 95.12 85 ILE A N 1
ATOM 643 C CA . ILE A 1 85 ? 5.831 -0.102 0.948 1.00 95.12 85 ILE A CA 1
ATOM 644 C C . ILE A 1 85 ? 4.689 0.816 1.407 1.00 95.12 85 ILE A C 1
ATOM 646 O O . ILE A 1 85 ? 4.306 0.797 2.575 1.00 95.12 85 ILE A O 1
ATOM 650 N N . HIS A 1 86 ? 4.131 1.620 0.498 1.00 93.88 86 HIS A N 1
ATOM 651 C CA . HIS A 1 86 ? 2.977 2.468 0.793 1.00 93.88 86 HIS A CA 1
ATOM 652 C C . HIS A 1 86 ? 1.778 1.649 1.269 1.00 93.88 86 HIS A C 1
ATOM 654 O O . HIS A 1 86 ? 1.116 2.026 2.234 1.00 93.88 86 HIS A O 1
ATOM 660 N N . HIS A 1 87 ? 1.495 0.544 0.578 1.00 97.19 87 HIS A N 1
ATOM 661 C CA . HIS A 1 87 ? 0.355 -0.304 0.893 1.00 97.19 87 HIS A CA 1
ATOM 662 C C . HIS A 1 87 ? 0.556 -1.054 2.208 1.00 97.19 87 HIS A C 1
ATOM 664 O O . HIS A 1 87 ? -0.375 -1.106 3.005 1.00 97.19 87 HIS A O 1
ATOM 670 N N . ASP A 1 88 ? 1.769 -1.545 2.487 1.00 96.81 88 ASP A N 1
ATOM 671 C CA . ASP A 1 88 ? 2.102 -2.134 3.791 1.00 96.81 88 ASP A CA 1
ATOM 672 C C . ASP A 1 88 ? 1.816 -1.131 4.928 1.00 96.81 88 ASP A C 1
ATOM 674 O O . ASP A 1 88 ? 1.110 -1.453 5.880 1.00 96.81 88 ASP A O 1
ATOM 678 N N . GLY A 1 89 ? 2.242 0.131 4.787 1.00 93.69 89 GLY A N 1
ATOM 679 C CA . GLY A 1 89 ? 1.958 1.163 5.792 1.00 93.69 89 GLY A CA 1
ATOM 680 C C . GLY A 1 89 ? 0.464 1.479 5.965 1.00 93.69 89 GLY A C 1
ATOM 681 O O . GLY A 1 89 ? 0.005 1.746 7.076 1.00 93.69 89 GLY A O 1
ATOM 682 N N . ALA A 1 90 ? -0.321 1.437 4.888 1.00 93.62 90 ALA A N 1
ATOM 683 C CA . ALA A 1 90 ? -1.768 1.627 4.970 1.00 93.62 90 ALA A CA 1
ATOM 684 C C . ALA A 1 90 ? -2.482 0.425 5.614 1.00 93.62 90 ALA A C 1
ATOM 686 O O . ALA A 1 90 ? -3.471 0.619 6.325 1.00 93.62 90 ALA A O 1
ATOM 687 N N . ILE A 1 91 ? -1.974 -0.794 5.404 1.00 97.94 91 ILE A N 1
ATOM 688 C CA . ILE A 1 91 ? -2.440 -2.005 6.088 1.00 97.94 91 ILE A CA 1
ATOM 689 C C . ILE A 1 91 ? -2.171 -1.886 7.589 1.00 97.94 91 ILE A C 1
ATOM 691 O O . ILE A 1 91 ? -3.118 -2.028 8.358 1.00 97.94 91 ILE A O 1
ATOM 695 N N . ASP A 1 92 ? -0.956 -1.513 8.003 1.00 97.19 92 ASP A N 1
ATOM 696 C CA . ASP A 1 92 ? -0.616 -1.312 9.422 1.00 97.19 92 ASP A CA 1
ATOM 697 C C . ASP A 1 92 ? -1.568 -0.301 10.096 1.00 97.19 92 ASP A C 1
ATOM 699 O O . ASP A 1 92 ? -2.067 -0.512 11.206 1.00 97.19 92 ASP A O 1
ATOM 703 N N . MET A 1 93 ? -1.880 0.806 9.409 1.00 96.12 93 MET A N 1
ATOM 704 C CA . MET A 1 93 ? -2.839 1.802 9.902 1.00 96.12 93 MET A CA 1
ATOM 705 C C . MET A 1 93 ? -4.272 1.259 9.987 1.00 96.12 93 MET A C 1
ATOM 707 O O . MET A 1 93 ? -5.004 1.584 10.926 1.00 96.12 93 MET A O 1
ATOM 711 N N . ALA A 1 94 ? -4.694 0.455 9.012 1.00 97.56 94 ALA A N 1
ATOM 712 C CA . ALA A 1 94 ? -6.012 -0.163 9.014 1.00 97.56 94 ALA A CA 1
ATOM 713 C C . ALA A 1 94 ? -6.140 -1.219 10.125 1.00 97.56 94 ALA A C 1
ATOM 715 O O . ALA A 1 94 ? -7.164 -1.264 10.808 1.00 97.56 94 ALA A O 1
ATOM 716 N N . GLU A 1 95 ? -5.099 -2.010 10.381 1.00 97.81 95 GLU A N 1
ATOM 717 C CA . GLU A 1 95 ? -5.050 -2.938 11.514 1.00 97.81 95 GLU A CA 1
ATOM 718 C C . GLU A 1 95 ? -5.182 -2.191 12.846 1.00 97.81 95 GLU A C 1
ATOM 720 O O . GLU A 1 95 ? -6.050 -2.522 13.658 1.00 97.81 95 GLU A O 1
ATOM 725 N N . ALA A 1 96 ? -4.440 -1.094 13.025 1.00 97.81 96 ALA A N 1
ATOM 726 C CA . ALA A 1 96 ? -4.588 -0.240 14.202 1.00 97.81 96 ALA A CA 1
ATOM 727 C C . ALA A 1 96 ? -6.017 0.327 14.338 1.00 97.81 96 ALA A C 1
ATOM 729 O O . ALA A 1 96 ? -6.546 0.427 15.449 1.00 97.81 96 ALA A O 1
ATOM 730 N N . ALA A 1 97 ? -6.679 0.673 13.230 1.00 97.62 97 ALA A N 1
ATOM 731 C CA . ALA A 1 97 ? -8.066 1.132 13.252 1.00 97.62 97 ALA A CA 1
ATOM 732 C C . ALA A 1 97 ? -9.048 0.029 13.691 1.00 97.62 97 ALA A C 1
ATOM 734 O O . ALA A 1 97 ? -10.010 0.328 14.400 1.00 97.62 97 ALA A O 1
ATOM 735 N N . LEU A 1 98 ? -8.813 -1.242 13.343 1.00 98.12 98 LEU A N 1
ATOM 736 C CA . LEU A 1 98 ? -9.647 -2.356 13.816 1.00 98.12 98 LEU A CA 1
ATOM 737 C C . LEU A 1 98 ? -9.603 -2.512 15.338 1.00 98.12 98 LEU A C 1
ATOM 739 O O . LEU A 1 98 ? -10.638 -2.798 15.951 1.00 98.12 98 LEU A O 1
ATOM 743 N N . GLU A 1 99 ? -8.431 -2.300 15.930 1.00 97.56 99 GLU A N 1
ATOM 744 C CA . GLU A 1 99 ? -8.213 -2.407 17.372 1.00 97.56 99 GLU A CA 1
ATOM 745 C C . GLU A 1 99 ? -8.770 -1.204 18.141 1.00 97.56 99 GLU A C 1
ATOM 747 O O . GLU A 1 99 ? -9.391 -1.372 19.190 1.00 97.56 99 GLU A O 1
ATOM 752 N N . ASN A 1 100 ? -8.574 0.007 17.612 1.00 97.62 100 ASN A N 1
ATOM 753 C CA . ASN A 1 100 ? -8.766 1.242 18.375 1.00 97.62 100 ASN A CA 1
ATOM 754 C C . ASN A 1 100 ? -10.055 2.005 18.039 1.00 97.62 100 ASN A C 1
ATOM 756 O O . ASN A 1 100 ? -10.497 2.831 18.838 1.00 97.62 100 ASN A O 1
ATOM 760 N N . ALA A 1 101 ? -10.673 1.782 16.874 1.00 97.88 101 ALA A N 1
ATOM 761 C CA . ALA A 1 101 ? -11.867 2.534 16.499 1.00 97.88 101 ALA A CA 1
ATOM 762 C C . ALA A 1 101 ? -13.097 2.112 17.321 1.00 97.88 101 ALA A C 1
ATOM 764 O O . ALA A 1 101 ? -13.332 0.932 17.587 1.00 97.88 101 ALA A O 1
ATOM 765 N N . GLU A 1 102 ? -13.949 3.078 17.661 1.00 98.12 102 GLU A N 1
ATOM 766 C CA . GLU A 1 102 ? -15.243 2.809 18.305 1.00 98.12 102 GLU A CA 1
ATOM 767 C C . GLU A 1 102 ? -16.354 2.548 17.279 1.00 98.12 102 GLU A C 1
ATOM 769 O O . GLU A 1 102 ? -17.234 1.717 17.497 1.00 98.12 102 GLU A O 1
ATOM 774 N N . ARG A 1 103 ? -16.312 3.260 16.146 1.00 98.50 103 ARG A N 1
ATOM 775 C CA . ARG A 1 103 ? -17.362 3.252 15.118 1.00 98.50 103 ARG A CA 1
ATOM 776 C C . ARG A 1 103 ? -17.231 2.051 14.190 1.00 98.50 103 ARG A C 1
ATOM 778 O O . ARG A 1 103 ? -16.141 1.7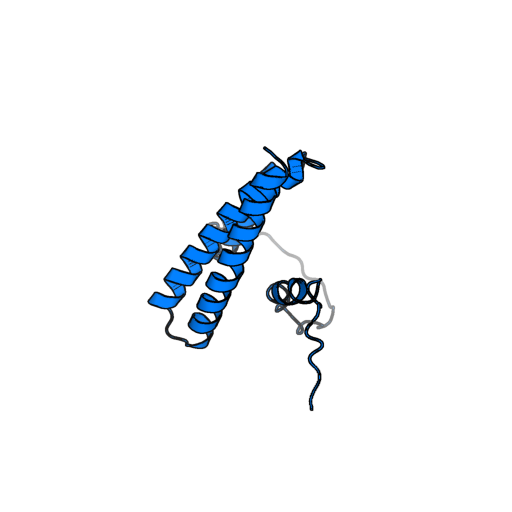74 13.685 1.00 98.50 103 ARG A O 1
ATOM 785 N N . GLN A 1 104 ? -18.347 1.372 13.931 1.00 97.75 104 GLN A N 1
ATOM 786 C CA . GLN A 1 104 ? -18.361 0.171 13.095 1.00 97.75 104 GLN A CA 1
ATOM 787 C C . GLN A 1 104 ? -17.992 0.490 11.643 1.00 97.75 104 GLN A C 1
ATOM 789 O O . GLN A 1 104 ? -17.252 -0.266 11.027 1.00 97.75 104 GLN A O 1
ATOM 794 N N . GLU A 1 105 ? -18.401 1.654 11.146 1.00 97.44 105 GLU A N 1
ATOM 795 C CA . GLU A 1 105 ? -18.121 2.130 9.793 1.00 97.44 105 GLU A CA 1
ATOM 796 C C . GLU A 1 105 ? -16.611 2.261 9.533 1.00 97.44 105 GLU A C 1
ATOM 798 O O . GLU A 1 105 ? -16.133 1.926 8.453 1.00 97.44 105 GLU A O 1
ATOM 803 N N . ILE A 1 106 ? -15.840 2.687 10.543 1.00 97.62 106 ILE A N 1
ATOM 804 C CA . ILE A 1 106 ? -14.374 2.786 10.444 1.00 97.62 106 ILE A CA 1
ATOM 805 C C . ILE A 1 106 ? -13.744 1.392 10.421 1.00 97.62 106 ILE A C 1
ATOM 807 O O . ILE A 1 106 ? -12.805 1.154 9.667 1.00 97.62 106 ILE A O 1
ATOM 811 N N . LYS A 1 107 ? -14.266 0.451 11.216 1.00 98.44 107 LYS A N 1
ATOM 812 C CA . LYS A 1 107 ? -13.777 -0.935 11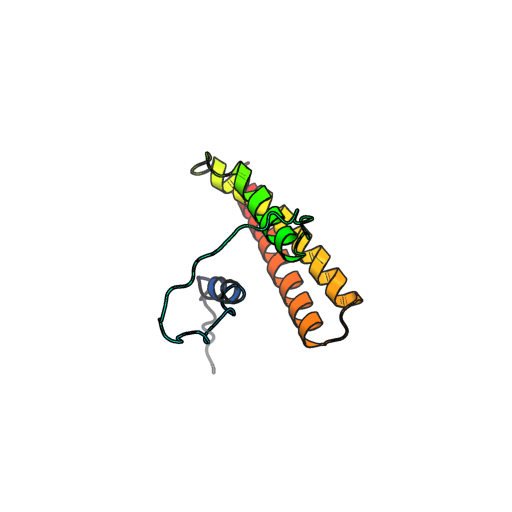.207 1.00 98.44 107 LYS A CA 1
ATOM 813 C C . LYS A 1 107 ? -14.073 -1.625 9.884 1.00 98.44 107 LYS A C 1
ATOM 815 O O . LYS A 1 107 ? -13.234 -2.367 9.389 1.00 98.44 107 LYS A O 1
ATOM 820 N N . ASP A 1 108 ? -15.251 -1.395 9.320 1.00 97.75 108 ASP A N 1
ATOM 821 C CA . ASP A 1 108 ? -15.635 -1.966 8.032 1.00 97.75 108 ASP A CA 1
ATOM 822 C C . ASP A 1 108 ? -14.723 -1.432 6.923 1.00 97.75 108 ASP A C 1
ATOM 824 O O . ASP A 1 108 ? -14.112 -2.233 6.214 1.00 97.75 108 ASP A O 1
ATOM 828 N N . LEU A 1 109 ? -14.502 -0.112 6.886 1.00 98.00 109 LEU A N 1
ATOM 829 C CA . LEU A 1 109 ? -13.529 0.511 5.987 1.00 98.00 109 LEU A CA 1
ATOM 830 C C . LEU A 1 109 ? -12.118 -0.075 6.163 1.00 98.00 109 LEU A C 1
ATOM 832 O O . LEU A 1 109 ? -11.448 -0.380 5.180 1.00 98.00 109 LEU A O 1
ATOM 836 N N . ALA A 1 110 ? -11.664 -0.276 7.401 1.00 98.06 110 ALA A N 1
ATOM 837 C CA . ALA A 1 110 ? -10.351 -0.854 7.667 1.00 98.06 110 ALA A CA 1
ATOM 838 C C . ALA A 1 110 ? -10.211 -2.283 7.109 1.00 98.06 110 ALA A C 1
ATOM 840 O O . ALA A 1 110 ? -9.199 -2.599 6.484 1.00 98.06 110 ALA A O 1
ATOM 841 N N . ARG A 1 111 ? -11.232 -3.143 7.252 1.00 98.50 111 ARG A N 1
ATOM 842 C CA . ARG A 1 111 ? -11.201 -4.496 6.657 1.00 98.50 111 ARG A CA 1
ATOM 843 C C . ARG A 1 111 ? -11.159 -4.451 5.131 1.00 98.50 111 ARG A C 1
ATOM 845 O O . ARG A 1 111 ? -10.477 -5.274 4.519 1.00 98.50 111 ARG A O 1
ATOM 852 N N . GLU A 1 112 ? -11.881 -3.514 4.522 1.00 98.38 112 GLU A N 1
ATOM 853 C CA . GLU A 1 112 ? -11.865 -3.316 3.071 1.00 98.38 112 GLU A CA 1
ATOM 854 C C . GLU A 1 112 ? -10.487 -2.866 2.578 1.00 98.38 112 GLU A C 1
ATOM 856 O O . GLU A 1 112 ? -9.976 -3.447 1.619 1.00 98.38 112 GLU A O 1
ATOM 861 N N . ILE A 1 113 ? -9.857 -1.914 3.277 1.00 97.12 113 ILE A N 1
ATOM 862 C CA . ILE A 1 113 ? -8.495 -1.446 2.993 1.00 97.12 113 ILE A CA 1
ATOM 863 C C . ILE A 1 113 ? -7.502 -2.606 3.049 1.00 97.12 113 ILE A C 1
ATOM 865 O O . ILE A 1 113 ? -6.787 -2.823 2.073 1.00 97.12 113 ILE A O 1
ATOM 869 N N . ILE A 1 114 ? -7.502 -3.388 4.136 1.00 98.12 114 ILE A N 1
ATOM 870 C CA . ILE A 1 114 ? -6.608 -4.547 4.280 1.00 98.12 114 ILE A CA 1
ATOM 871 C C . ILE A 1 114 ? -6.817 -5.509 3.108 1.00 98.12 114 ILE A C 1
ATOM 873 O O . ILE A 1 114 ? -5.878 -5.852 2.395 1.00 98.12 114 ILE A O 1
ATOM 877 N N . SER A 1 115 ? -8.068 -5.902 2.844 1.00 98.25 115 SER A N 1
ATOM 878 C CA . SER A 1 115 ? -8.371 -6.874 1.793 1.00 98.25 115 SER A CA 1
ATOM 879 C C . SER A 1 115 ? -7.971 -6.398 0.394 1.00 98.25 115 SER A C 1
ATOM 881 O O . SER A 1 115 ? -7.481 -7.199 -0.405 1.00 98.25 115 SER A O 1
ATOM 883 N N . ALA A 1 116 ? -8.208 -5.127 0.068 1.00 97.88 116 ALA A N 1
ATOM 884 C CA . ALA A 1 116 ? -7.854 -4.562 -1.229 1.00 97.88 116 ALA A CA 1
ATOM 885 C C . ALA A 1 116 ? -6.335 -4.443 -1.388 1.00 97.88 116 ALA A C 1
ATOM 887 O O . ALA A 1 116 ? -5.780 -5.007 -2.332 1.00 97.88 116 ALA A O 1
ATOM 888 N N . GLN A 1 117 ? -5.668 -3.809 -0.424 1.00 97.75 117 GLN A N 1
ATOM 889 C CA . GLN A 1 117 ? -4.255 -3.477 -0.550 1.00 97.75 117 GLN A CA 1
ATOM 890 C C . GLN A 1 117 ? -3.347 -4.707 -0.443 1.00 97.75 117 GLN A C 1
ATOM 892 O O . GLN A 1 117 ? -2.335 -4.774 -1.139 1.00 97.75 117 GLN A O 1
ATOM 897 N N . THR A 1 118 ? -3.736 -5.750 0.304 1.00 98.31 118 THR A N 1
ATOM 898 C CA . THR A 1 118 ? -3.022 -7.040 0.264 1.00 98.31 118 THR A CA 1
ATOM 899 C C . THR A 1 118 ? -3.045 -7.654 -1.140 1.00 98.31 118 THR A C 1
ATOM 901 O O . THR A 1 118 ? -2.008 -8.102 -1.630 1.00 98.31 118 THR A O 1
ATOM 904 N N . ARG A 1 119 ? -4.198 -7.636 -1.829 1.00 98.44 119 ARG A N 1
ATOM 905 C CA . ARG A 1 119 ? -4.297 -8.158 -3.206 1.00 98.44 119 ARG A CA 1
ATOM 906 C C . ARG A 1 119 ? -3.454 -7.344 -4.187 1.00 98.44 119 ARG A C 1
ATOM 908 O O . ARG A 1 119 ? -2.835 -7.915 -5.082 1.00 98.44 119 ARG A O 1
ATOM 915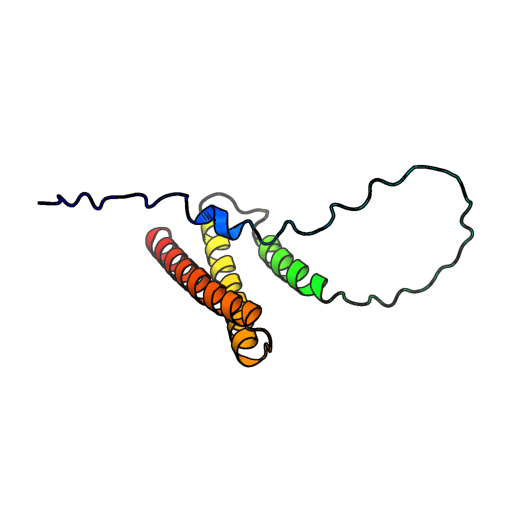 N N . GLU A 1 120 ? -3.421 -6.027 -4.025 1.00 98.31 120 GLU A N 1
ATOM 916 C CA . GLU A 1 120 ? -2.616 -5.134 -4.865 1.00 98.31 120 GLU A CA 1
ATOM 917 C C . GLU A 1 120 ? -1.112 -5.373 -4.659 1.00 98.31 120 GLU A C 1
ATOM 919 O O . GLU A 1 120 ? -0.367 -5.460 -5.635 1.00 98.31 120 GLU A O 1
ATOM 924 N N . ILE A 1 121 ? -0.664 -5.600 -3.418 1.00 98.44 121 ILE A N 1
ATOM 925 C CA . ILE A 1 121 ? 0.720 -6.004 -3.121 1.00 98.44 121 ILE A CA 1
ATOM 926 C C . ILE A 1 121 ? 1.076 -7.323 -3.813 1.00 98.44 121 ILE A C 1
ATOM 928 O O . ILE A 1 121 ? 2.145 -7.429 -4.419 1.00 98.44 121 ILE A O 1
ATOM 932 N N . GLU A 1 122 ? 0.217 -8.340 -3.723 1.00 98.50 122 GLU A N 1
ATOM 933 C CA . GLU A 1 122 ? 0.452 -9.637 -4.372 1.00 98.50 122 GLU A CA 1
ATOM 934 C C . GLU A 1 122 ? 0.588 -9.488 -5.890 1.00 98.50 122 GLU A C 1
ATOM 936 O O . GLU A 1 122 ? 1.513 -10.039 -6.495 1.00 98.50 122 GLU A O 1
ATOM 941 N N . GLN A 1 123 ? -0.288 -8.689 -6.496 1.00 98.56 123 GLN A N 1
ATOM 942 C CA . GLN A 1 123 ? -0.249 -8.393 -7.921 1.00 98.56 123 GLN A CA 1
ATOM 943 C C . GLN A 1 123 ? 1.043 -7.663 -8.320 1.00 98.56 123 GLN A C 1
ATOM 945 O O . GLN A 1 123 ? 1.721 -8.082 -9.260 1.00 98.56 123 GLN A O 1
ATOM 950 N N . MET A 1 124 ? 1.436 -6.629 -7.576 1.00 98.44 124 MET A N 1
ATOM 951 C CA . MET A 1 124 ? 2.674 -5.889 -7.822 1.00 98.44 124 MET A CA 1
ATOM 952 C C . MET A 1 124 ? 3.924 -6.764 -7.660 1.00 98.44 124 MET A C 1
ATOM 954 O O . MET A 1 124 ? 4.849 -6.684 -8.471 1.00 98.44 124 MET A O 1
ATOM 958 N N . LYS A 1 125 ? 3.949 -7.656 -6.659 1.00 98.06 125 LYS A N 1
ATOM 959 C CA . LYS A 1 125 ? 5.026 -8.644 -6.489 1.00 98.06 125 LYS A CA 1
ATOM 960 C C . LYS A 1 125 ? 5.102 -9.595 -7.684 1.00 98.06 125 LYS A C 1
ATOM 962 O O . LYS A 1 125 ? 6.204 -9.877 -8.155 1.00 98.06 125 LYS A O 1
ATOM 967 N N . ALA A 1 126 ? 3.961 -10.057 -8.196 1.00 98.25 126 ALA A N 1
ATOM 968 C CA . ALA A 1 126 ? 3.912 -10.913 -9.378 1.00 98.25 126 ALA A CA 1
ATOM 969 C C . ALA A 1 126 ? 4.473 -10.204 -10.622 1.00 98.25 126 ALA A C 1
ATOM 971 O O . ALA A 1 126 ? 5.370 -10.744 -11.269 1.00 98.25 126 ALA A O 1
ATOM 972 N N . TRP A 1 127 ? 4.032 -8.974 -10.903 1.00 98.19 127 TRP A N 1
ATOM 973 C CA . TRP A 1 127 ? 4.557 -8.172 -12.015 1.00 98.19 127 TRP A CA 1
ATOM 974 C C . TRP A 1 127 ? 6.056 -7.935 -11.903 1.00 98.19 127 TRP A C 1
ATOM 976 O O . TRP A 1 127 ? 6.788 -8.138 -12.868 1.00 98.19 127 TRP A O 1
ATOM 986 N N . LYS A 1 128 ? 6.542 -7.587 -10.708 1.00 96.62 128 LYS A N 1
ATOM 987 C CA . LYS A 1 128 ? 7.971 -7.368 -10.481 1.00 96.62 128 LYS A CA 1
ATOM 988 C C . LYS A 1 128 ? 8.805 -8.611 -10.806 1.00 96.62 128 LYS A C 1
ATOM 990 O O . LYS A 1 128 ? 9.855 -8.488 -11.432 1.00 96.62 128 LYS A O 1
ATOM 995 N N . MET A 1 129 ? 8.337 -9.795 -10.400 1.00 96.50 129 MET A N 1
ATOM 996 C CA . MET A 1 129 ? 8.992 -11.073 -10.708 1.00 96.50 129 MET A CA 1
ATOM 997 C C . MET A 1 129 ? 8.908 -11.448 -12.190 1.00 96.50 129 MET A C 1
ATOM 999 O O . MET A 1 129 ? 9.802 -12.114 -12.707 1.00 96.50 129 MET A O 1
ATOM 1003 N N . GLU A 1 130 ? 7.825 -11.082 -12.871 1.00 97.25 130 GLU A N 1
ATOM 1004 C CA . GLU A 1 130 ? 7.638 -11.405 -14.282 1.00 97.25 130 GLU A CA 1
ATOM 1005 C C . GLU A 1 130 ? 8.467 -10.494 -15.194 1.00 97.25 130 GLU A C 1
ATOM 1007 O O . GLU A 1 130 ? 9.099 -10.989 -16.129 1.00 97.25 130 GLU A O 1
ATOM 1012 N N . TRP A 1 131 ? 8.495 -9.189 -14.908 1.00 97.00 131 TRP A N 1
ATOM 1013 C CA . TRP A 1 131 ? 9.027 -8.164 -15.809 1.00 97.00 131 TRP A CA 1
ATOM 1014 C C . TRP A 1 131 ? 10.513 -7.840 -15.591 1.00 97.00 131 TRP A C 1
ATOM 1016 O O . TRP A 1 131 ? 11.175 -7.437 -16.545 1.00 97.00 131 TRP A O 1
ATOM 1026 N N . TYR A 1 132 ? 11.057 -8.024 -14.379 1.00 93.38 132 TYR A N 1
ATOM 1027 C CA . TYR A 1 132 ? 12.407 -7.548 -14.009 1.00 93.38 132 TYR A CA 1
ATOM 1028 C C . TYR A 1 132 ? 13.314 -8.638 -13.416 1.00 93.38 132 TYR A C 1
ATOM 1030 O O . TYR A 1 132 ? 14.014 -8.388 -12.433 1.00 93.38 132 TYR A O 1
ATOM 1038 N N . LYS A 1 133 ? 13.259 -9.847 -13.983 1.00 73.69 133 LYS A N 1
ATOM 1039 C CA . LYS A 1 133 ? 14.073 -11.002 -13.561 1.00 73.69 133 LYS A CA 1
ATOM 1040 C C . LYS A 1 133 ? 15.573 -10.725 -13.541 1.00 73.69 133 LYS A C 1
ATOM 1042 O O . LYS A 1 133 ? 16.067 -10.089 -14.497 1.00 73.69 133 LYS A O 1
#

pLDDT: mean 70.85, std 26.29, range [31.42, 98.56]

Radius of gyration: 22.54 Å; chains: 1; bounding box: 46×76×38 Å